Protein AF-A0A3E0K5N0-F1 (afdb_monomer_lite)

Organism: NCBI:txid301148

Foldseek 3Di:
DLLQVLLLVLQVVLLVVCVCCLVVVVVVVQCVVVVDQFSPVNVVVSCVSLVVSLVVQLVVLLVVCVVVPSPDPVSNCSSNLSSLSNLQLNLQLLLQCQVVSHSVRSNVVSVVVSVCLVVVVCVVPVLQRSHPDDPDNPPPPPPVSSVNSSVVSNVNSVVSNCNSGRDDD

Radius of gyration: 16.96 Å; chains: 1; bounding box: 45×31×48 Å

Secondary structure (DSSP, 8-state):
-HHHHHHHHHHHHHHHHHHHHHHTTHHHHHHHHS-SSB-HHHHHHHHHHHHHHHHHHHHHHHHHTHHHHTTSHHHHHHHHTTHHHHHHHHHHHHHHHHHHT-HHHHHHHHHHHHHHHHHTTT-TTTTT-----SS-TTTSS-HHHHHHHHHHHHHHHHHHHHHHHB---

pLDDT: mean 82.88, std 14.41, range [34.16, 97.12]

Structure (mmCIF, N/CA/C/O backbone):
data_AF-A0A3E0K5N0-F1
#
_entry.id   AF-A0A3E0K5N0-F1
#
loop_
_atom_site.group_PDB
_atom_site.id
_atom_site.type_symbol
_atom_site.label_atom_id
_atom_site.label_alt_id
_atom_site.label_comp_id
_atom_site.label_asym_id
_atom_site.label_entity_id
_atom_site.label_seq_id
_atom_site.pdbx_PDB_ins_code
_atom_site.Cartn_x
_atom_site.Cartn_y
_atom_site.Cartn_z
_atom_site.occupancy
_atom_site.B_iso_or_equiv
_atom_site.auth_seq_id
_atom_site.auth_comp_id
_atom_site.auth_asym_id
_atom_site.auth_atom_id
_atom_site.pdbx_PDB_model_num
ATOM 1 N N . MET A 1 1 ? 13.757 -7.726 -7.819 1.00 61.62 1 MET A N 1
ATOM 2 C CA . MET A 1 1 ? 13.758 -7.878 -6.342 1.00 61.62 1 MET A CA 1
ATOM 3 C C . MET A 1 1 ? 13.419 -6.573 -5.632 1.00 61.62 1 MET A C 1
ATOM 5 O O . MET A 1 1 ? 12.538 -6.598 -4.786 1.00 61.62 1 MET A O 1
ATOM 9 N N . TYR A 1 2 ? 14.040 -5.446 -5.999 1.00 72.88 2 TYR A N 1
ATOM 10 C CA . TYR A 1 2 ? 13.751 -4.138 -5.393 1.00 72.88 2 TYR A CA 1
ATOM 11 C C . TYR A 1 2 ? 12.263 -3.719 -5.471 1.00 72.88 2 TYR A C 1
ATOM 13 O O . TYR A 1 2 ? 11.713 -3.240 -4.484 1.00 72.88 2 TYR A O 1
ATOM 21 N N . ASP A 1 3 ? 11.581 -4.011 -6.591 1.00 71.75 3 ASP A N 1
ATOM 22 C CA . ASP A 1 3 ? 10.135 -3.764 -6.790 1.00 71.75 3 ASP A CA 1
ATOM 23 C C . ASP A 1 3 ? 9.211 -4.445 -5.768 1.00 71.75 3 ASP A C 1
ATOM 25 O O . ASP A 1 3 ? 8.040 -4.088 -5.667 1.00 71.75 3 ASP A O 1
ATOM 29 N N . TYR A 1 4 ? 9.731 -5.433 -5.040 1.00 82.19 4 TYR A N 1
ATOM 30 C CA . TYR A 1 4 ? 8.998 -6.273 -4.102 1.00 82.19 4 TYR A CA 1
ATOM 31 C C . TYR A 1 4 ? 9.434 -6.029 -2.653 1.00 82.19 4 TYR A C 1
ATOM 33 O O . TYR A 1 4 ? 8.601 -6.012 -1.750 1.00 82.19 4 TYR A O 1
ATOM 41 N N . THR A 1 5 ? 10.728 -5.812 -2.408 1.00 87.75 5 THR A N 1
ATOM 42 C CA . THR A 1 5 ? 11.264 -5.653 -1.048 1.00 87.75 5 THR A CA 1
ATOM 43 C C . THR A 1 5 ? 10.812 -4.356 -0.386 1.00 87.75 5 THR A C 1
ATOM 45 O O . THR A 1 5 ? 10.388 -4.383 0.767 1.00 87.75 5 THR A O 1
ATOM 48 N N . VAL A 1 6 ? 10.861 -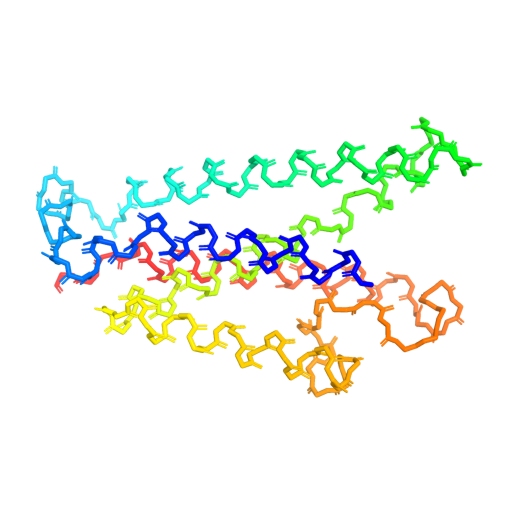3.225 -1.095 1.00 90.38 6 VAL A N 1
ATOM 49 C CA . VAL A 1 6 ? 10.493 -1.922 -0.516 1.00 90.38 6 VAL A CA 1
ATOM 50 C C . VAL A 1 6 ? 8.999 -1.841 -0.173 1.00 90.38 6 VAL A C 1
ATOM 52 O O . VAL A 1 6 ? 8.686 -1.454 0.955 1.00 90.38 6 VAL A O 1
ATOM 55 N N . PRO A 1 7 ? 8.065 -2.264 -1.053 1.00 92.12 7 PRO A N 1
ATOM 56 C CA . PRO A 1 7 ? 6.650 -2.338 -0.693 1.00 92.12 7 PRO A CA 1
ATOM 57 C C . PRO A 1 7 ? 6.377 -3.249 0.503 1.00 92.12 7 PRO A C 1
ATOM 59 O O . PRO A 1 7 ? 5.589 -2.882 1.375 1.00 92.12 7 PRO A O 1
ATOM 62 N N . LEU A 1 8 ? 7.044 -4.408 0.579 1.00 94.38 8 LEU A N 1
ATOM 63 C CA . LEU A 1 8 ? 6.892 -5.326 1.707 1.00 94.38 8 LEU A CA 1
ATOM 64 C C . LEU A 1 8 ? 7.340 -4.673 3.019 1.00 94.38 8 LEU A C 1
ATOM 66 O O . LEU A 1 8 ? 6.605 -4.720 4.002 1.00 94.38 8 LEU A O 1
ATOM 70 N N . LEU A 1 9 ? 8.507 -4.024 3.039 1.00 94.81 9 LEU A N 1
ATOM 71 C CA . LEU A 1 9 ? 8.998 -3.319 4.226 1.00 94.81 9 LEU A CA 1
ATOM 72 C C . LEU A 1 9 ? 8.043 -2.203 4.662 1.00 94.81 9 LEU A C 1
ATOM 74 O O . LEU A 1 9 ? 7.746 -2.087 5.850 1.00 94.81 9 LEU A O 1
ATOM 78 N N . ALA A 1 10 ? 7.506 -1.428 3.719 1.00 95.50 10 ALA A N 1
ATOM 79 C CA . ALA A 1 10 ? 6.516 -0.399 4.024 1.00 95.50 10 ALA A CA 1
ATOM 80 C C . ALA A 1 10 ? 5.232 -0.992 4.629 1.00 95.50 10 ALA A C 1
ATOM 82 O O . ALA A 1 10 ? 4.691 -0.459 5.603 1.00 95.50 10 ALA A O 1
ATOM 83 N N . ALA A 1 11 ? 4.758 -2.122 4.097 1.00 96.19 11 ALA A N 1
ATOM 84 C CA . ALA A 1 11 ? 3.598 -2.826 4.632 1.00 96.19 11 ALA A CA 1
ATOM 85 C C . ALA A 1 11 ? 3.858 -3.401 6.036 1.00 96.19 11 ALA A C 1
ATOM 87 O O . ALA A 1 11 ? 3.004 -3.266 6.911 1.00 96.19 11 ALA A O 1
ATOM 88 N N . LEU A 1 12 ? 5.045 -3.958 6.297 1.00 96.75 12 LEU A N 1
ATOM 89 C CA . LEU A 1 12 ? 5.440 -4.446 7.624 1.00 96.75 12 LEU A CA 1
ATOM 90 C C . LEU A 1 12 ? 5.573 -3.308 8.643 1.00 96.75 12 LEU A C 1
ATOM 92 O O . LEU A 1 12 ? 5.113 -3.442 9.775 1.00 96.75 12 LEU A O 1
ATOM 96 N N . MET A 1 13 ? 6.130 -2.161 8.248 1.00 96.81 13 MET A N 1
ATOM 97 C CA . MET A 1 13 ? 6.183 -0.976 9.112 1.00 96.81 13 MET A CA 1
ATOM 98 C C . MET A 1 13 ? 4.790 -0.420 9.408 1.00 96.81 13 MET A C 1
ATOM 100 O O . MET A 1 13 ? 4.510 -0.024 10.538 1.00 96.81 13 MET A O 1
ATOM 104 N N . THR A 1 14 ? 3.890 -0.450 8.422 1.00 95.38 14 THR A N 1
ATOM 105 C CA . THR A 1 14 ? 2.474 -0.119 8.625 1.00 95.38 14 THR A CA 1
ATOM 106 C C . THR A 1 14 ? 1.842 -1.088 9.624 1.00 95.38 14 THR A C 1
ATOM 108 O O . THR A 1 14 ? 1.224 -0.661 10.595 1.00 95.38 14 THR A O 1
ATOM 111 N N . ALA A 1 15 ? 2.051 -2.394 9.450 1.00 95.62 15 ALA A N 1
ATOM 112 C CA . ALA A 1 15 ? 1.556 -3.409 10.371 1.00 95.62 15 ALA A CA 1
ATOM 113 C C . ALA A 1 15 ? 2.046 -3.180 11.804 1.00 95.62 15 ALA A C 1
ATOM 115 O O . ALA A 1 15 ? 1.244 -3.196 12.733 1.00 95.62 15 ALA A O 1
ATOM 116 N N . PHE A 1 16 ? 3.342 -2.916 11.975 1.00 95.19 16 PHE A N 1
ATOM 117 C CA . PHE A 1 16 ? 3.946 -2.626 13.270 1.00 95.19 16 PHE A CA 1
ATOM 118 C C . PHE A 1 16 ? 3.328 -1.385 13.924 1.00 95.19 16 PHE A C 1
ATOM 120 O O . PHE A 1 16 ? 2.927 -1.434 15.086 1.00 95.19 16 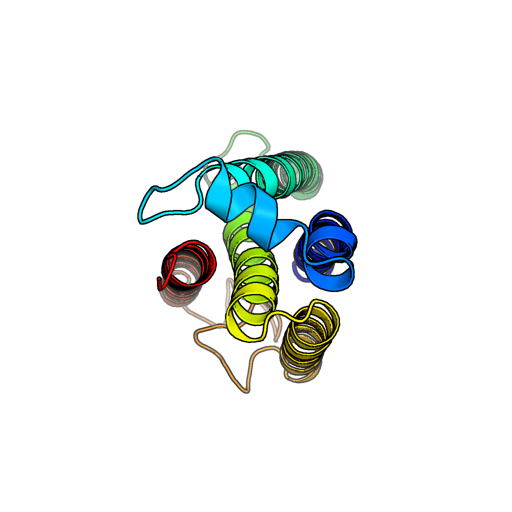PHE A O 1
ATOM 127 N N . ALA A 1 17 ? 3.174 -0.296 13.166 1.00 93.50 17 ALA A N 1
ATOM 128 C CA . ALA A 1 17 ? 2.620 0.955 13.674 1.00 93.50 17 ALA A CA 1
ATOM 129 C C . ALA A 1 17 ? 1.177 0.816 14.179 1.00 93.50 17 ALA A C 1
ATOM 131 O O . ALA A 1 17 ? 0.811 1.472 15.152 1.00 93.50 17 ALA A O 1
ATOM 132 N N . PHE A 1 18 ? 0.367 -0.034 13.543 1.00 93.44 18 PHE A N 1
ATOM 133 C CA . PHE A 1 18 ? -1.027 -0.273 13.927 1.00 93.44 18 PHE A CA 1
ATOM 134 C C . PHE A 1 18 ? -1.214 -1.520 14.804 1.00 93.44 18 PHE A C 1
ATOM 136 O O . PHE A 1 18 ? -2.315 -1.771 15.291 1.00 93.44 18 PHE A O 1
ATOM 143 N N . PHE A 1 19 ? -0.164 -2.300 15.067 1.00 93.62 19 PHE A N 1
ATOM 144 C CA . PHE A 1 19 ? -0.275 -3.569 15.786 1.00 93.62 19 PHE A CA 1
ATOM 145 C C . PHE A 1 19 ? -0.903 -3.399 17.173 1.00 93.62 19 PHE A C 1
ATOM 147 O O . PHE A 1 19 ? -1.897 -4.055 17.492 1.00 93.62 19 PHE A O 1
ATOM 154 N N . ASN A 1 20 ? -0.354 -2.481 17.973 1.00 90.81 20 ASN A N 1
ATOM 155 C CA . ASN A 1 20 ? -0.847 -2.212 19.322 1.00 90.81 20 ASN A CA 1
ATOM 156 C C . ASN A 1 20 ? -2.253 -1.605 19.311 1.00 90.81 20 ASN A C 1
ATOM 158 O O . ASN A 1 20 ? -3.038 -1.897 20.211 1.00 90.81 20 ASN A O 1
ATOM 162 N N . ASP A 1 21 ? -2.597 -0.824 18.283 1.00 90.25 21 ASP A N 1
ATOM 163 C CA . ASP A 1 21 ? -3.915 -0.195 18.193 1.00 90.25 21 ASP A CA 1
ATOM 164 C C . ASP A 1 21 ? -5.026 -1.230 18.075 1.00 90.25 21 ASP A C 1
ATOM 166 O O . ASP A 1 21 ? -6.066 -1.093 18.716 1.00 90.25 21 ASP A O 1
ATOM 170 N N . TYR A 1 22 ? -4.801 -2.276 17.281 1.00 91.00 22 TYR A N 1
ATOM 171 C CA . TYR A 1 22 ? -5.779 -3.340 17.075 1.00 91.00 22 TYR A CA 1
ATOM 172 C C . TYR A 1 22 ? -5.681 -4.441 18.131 1.00 91.00 22 TYR A C 1
ATOM 174 O O . TYR A 1 22 ? -6.718 -4.957 18.542 1.00 91.00 22 TYR A O 1
ATOM 182 N N . LYS A 1 23 ? -4.482 -4.737 18.652 1.00 91.25 23 LYS A N 1
ATOM 183 C CA . LYS A 1 23 ? -4.298 -5.681 19.765 1.00 91.25 23 LYS A CA 1
ATOM 184 C C . LYS A 1 23 ? -4.968 -5.192 21.053 1.00 91.25 23 LYS A C 1
ATOM 186 O O . LYS A 1 23 ? -5.701 -5.950 21.678 1.00 91.25 23 LYS A O 1
ATOM 191 N N . ASN A 1 24 ? -4.751 -3.930 21.425 1.00 91.31 24 ASN A N 1
ATOM 192 C CA . ASN A 1 24 ? -5.269 -3.348 22.670 1.00 91.31 24 ASN A CA 1
ATOM 193 C C . ASN A 1 24 ? -6.601 -2.608 22.475 1.00 91.31 24 ASN A C 1
ATOM 195 O O . ASN A 1 24 ? -7.106 -1.985 23.403 1.00 91.31 24 ASN A O 1
ATOM 199 N N . GLN A 1 25 ? -7.167 -2.648 21.264 1.00 87.50 25 GLN A N 1
ATOM 200 C CA . GLN A 1 25 ? -8.390 -1.933 20.888 1.00 87.50 25 GLN A CA 1
ATOM 201 C C . GLN A 1 25 ? -8.321 -0.403 21.057 1.00 87.50 25 GLN A C 1
ATOM 203 O O . GLN A 1 25 ? -9.359 0.262 21.112 1.00 87.50 25 GLN A O 1
ATOM 208 N N . THR A 1 26 ? -7.119 0.183 21.058 1.00 86.94 26 THR A N 1
ATOM 209 C CA . THR A 1 26 ? -6.894 1.636 21.117 1.00 86.94 26 THR A CA 1
ATOM 210 C C . THR A 1 26 ? -7.620 2.390 20.001 1.00 86.94 26 THR A C 1
ATOM 212 O O . THR A 1 26 ? -8.041 3.532 20.192 1.00 86.94 26 THR A O 1
ATOM 215 N N . TYR A 1 27 ? -7.853 1.738 18.854 1.00 83.25 27 TYR A N 1
ATOM 216 C CA . TYR A 1 27 ? -8.637 2.307 17.752 1.00 83.25 27 TYR A CA 1
ATOM 217 C C . TYR A 1 27 ? -10.046 2.757 18.179 1.00 83.25 27 TYR A C 1
ATOM 219 O O . TYR A 1 27 ? -10.585 3.689 17.585 1.00 83.25 27 TYR A O 1
ATOM 227 N N . ARG A 1 28 ? -10.641 2.139 19.213 1.00 83.69 28 ARG A N 1
ATOM 228 C CA . ARG A 1 28 ? -11.957 2.530 19.748 1.00 83.69 28 ARG A CA 1
ATOM 229 C C . ARG A 1 28 ? -11.896 3.883 20.446 1.00 83.69 28 ARG A C 1
ATOM 231 O O . ARG A 1 28 ? -12.755 4.724 20.204 1.00 83.69 28 ARG A O 1
ATOM 238 N N . PHE A 1 29 ? -10.861 4.111 21.255 1.00 83.50 29 PHE A N 1
ATOM 239 C CA . PHE A 1 29 ? -10.642 5.402 21.908 1.00 83.50 29 PHE A CA 1
ATOM 240 C C . PHE A 1 29 ? -10.353 6.492 20.873 1.00 83.50 29 PHE A C 1
ATOM 242 O O . PHE A 1 29 ? -10.967 7.553 20.915 1.00 83.50 29 PHE A O 1
ATOM 249 N N . LEU A 1 30 ? -9.500 6.207 19.882 1.00 78.94 30 LEU A N 1
ATOM 250 C CA . LEU A 1 30 ? -9.231 7.135 18.776 1.00 78.94 30 LEU A CA 1
ATOM 251 C C . LEU A 1 30 ? -10.505 7.492 17.992 1.00 78.94 30 LEU A C 1
ATOM 253 O O . LEU A 1 30 ? -10.686 8.650 17.622 1.00 78.94 30 LEU A O 1
ATOM 257 N N . GLY A 1 31 ? -11.399 6.523 17.770 1.00 76.81 31 GLY A N 1
ATOM 258 C CA . GLY A 1 31 ? -12.702 6.759 17.145 1.00 76.81 31 GLY A CA 1
ATOM 259 C C . GLY A 1 31 ? -13.648 7.597 18.010 1.00 76.81 31 GLY A C 1
ATOM 260 O O . GLY A 1 31 ? -14.345 8.461 17.488 1.00 76.81 31 GLY A O 1
ATOM 261 N N . TYR A 1 32 ? -13.629 7.399 19.330 1.00 81.00 32 TYR A N 1
ATOM 262 C CA . TYR A 1 32 ? -14.443 8.171 20.271 1.00 81.00 32 TYR A CA 1
ATOM 263 C C . TYR A 1 32 ? -14.035 9.652 20.326 1.00 81.00 32 TYR A C 1
ATOM 265 O O . TYR A 1 32 ? -14.890 10.530 20.243 1.00 81.00 32 TYR A O 1
ATOM 273 N N . TYR A 1 33 ? -12.732 9.943 20.411 1.00 80.81 33 TYR A N 1
ATOM 274 C CA . TYR A 1 33 ? -12.227 11.322 20.486 1.00 80.81 33 TYR A CA 1
ATOM 275 C C . TYR A 1 33 ? -12.309 12.089 19.158 1.00 80.81 33 TYR A C 1
ATOM 277 O O . TYR A 1 33 ? -12.243 13.318 19.148 1.00 80.81 33 TYR A O 1
ATOM 285 N N . HIS A 1 34 ? -12.487 11.389 18.036 1.00 78.88 34 HIS A N 1
ATOM 286 C CA . HIS A 1 34 ? -12.639 11.992 16.714 1.00 78.88 34 HIS A CA 1
ATOM 287 C C . HIS A 1 34 ? -13.921 11.494 16.034 1.00 78.88 34 HIS A C 1
ATOM 289 O O . HIS A 1 34 ? -13.839 10.683 15.109 1.00 78.88 34 HIS A O 1
ATOM 295 N N . PRO A 1 35 ? -15.103 12.004 16.437 1.00 74.25 35 PRO A N 1
ATOM 296 C CA . PRO A 1 35 ? -16.410 11.456 16.057 1.00 74.25 35 PRO A CA 1
ATOM 297 C C . PRO A 1 35 ? -16.838 11.718 14.595 1.00 74.25 35 PRO A C 1
ATOM 299 O O . PRO A 1 35 ? -18.030 11.736 14.287 1.00 74.25 35 PRO A O 1
ATOM 302 N N . GLY A 1 36 ? -15.901 11.921 13.671 1.00 79.94 36 GLY A N 1
ATOM 303 C CA . GLY A 1 36 ? -16.194 12.111 12.251 1.00 79.94 36 GLY A CA 1
ATOM 304 C C . GLY A 1 36 ? -16.465 10.791 11.515 1.00 79.94 36 GLY A C 1
ATOM 305 O O . GLY A 1 36 ? -16.005 9.742 11.946 1.00 79.94 36 GLY A O 1
ATOM 306 N N . PRO A 1 37 ? -17.128 10.822 10.346 1.00 81.62 37 PRO A N 1
ATOM 307 C CA . PRO A 1 37 ? -17.349 9.621 9.526 1.00 81.62 37 PRO A CA 1
ATOM 308 C C . PRO A 1 37 ? -16.047 9.005 8.978 1.00 81.62 37 PRO A C 1
ATOM 310 O O . PRO A 1 37 ? -16.055 7.904 8.431 1.00 81.62 37 PRO A O 1
ATOM 313 N N . PHE A 1 38 ? -14.924 9.717 9.102 1.00 85.12 38 PHE A N 1
ATOM 314 C CA . PHE A 1 38 ? -13.636 9.345 8.539 1.00 85.12 38 PHE A CA 1
ATOM 315 C C . PHE A 1 38 ? -12.517 9.484 9.575 1.00 85.12 38 PHE A C 1
ATOM 317 O O . PHE A 1 38 ? -12.316 10.556 10.155 1.00 85.12 38 PHE A O 1
ATOM 324 N N . ASN A 1 39 ? -11.758 8.408 9.779 1.00 87.38 39 ASN A N 1
ATOM 325 C CA . ASN A 1 39 ? -10.667 8.319 10.742 1.00 87.38 39 ASN A CA 1
ATOM 326 C C . ASN A 1 39 ? -9.400 9.025 10.228 1.00 87.38 39 ASN A C 1
ATOM 328 O O . ASN A 1 39 ? -8.454 8.396 9.755 1.00 87.38 39 ASN A O 1
ATOM 332 N N . ARG A 1 40 ? -9.375 10.358 10.327 1.00 87.94 40 ARG A N 1
ATOM 333 C CA . ARG A 1 40 ? -8.231 11.182 9.896 1.00 87.94 40 ARG A CA 1
ATOM 334 C C . ARG A 1 40 ? -6.905 10.808 10.585 1.00 87.94 40 ARG A C 1
ATOM 336 O O . ARG A 1 40 ? -5.909 10.705 9.870 1.00 87.94 40 ARG A O 1
ATOM 343 N N . PRO A 1 41 ? -6.845 10.562 11.914 1.00 88.94 41 PRO A N 1
ATOM 344 C CA . PRO A 1 41 ? -5.594 10.178 12.578 1.00 88.94 41 PRO A CA 1
ATOM 345 C C . PRO A 1 41 ? -4.928 8.939 11.972 1.00 88.94 41 PRO A C 1
ATOM 347 O O . PRO A 1 41 ? -3.708 8.894 11.818 1.00 88.94 41 PRO A O 1
ATOM 350 N N . MET A 1 42 ? -5.730 7.943 11.596 1.00 90.94 42 MET A N 1
ATOM 351 C CA . MET A 1 42 ? -5.250 6.722 10.954 1.00 90.94 42 MET A CA 1
ATOM 352 C C . MET A 1 42 ? -4.617 7.009 9.588 1.00 90.94 42 MET A C 1
ATOM 354 O O . MET A 1 42 ? -3.521 6.528 9.308 1.00 90.94 42 MET A O 1
ATOM 358 N N . VAL A 1 43 ? -5.253 7.861 8.782 1.00 91.81 43 VAL A N 1
ATOM 359 C CA . VAL A 1 43 ? -4.742 8.271 7.465 1.00 91.81 43 VAL A CA 1
ATOM 360 C C . VAL A 1 43 ? -3.423 9.012 7.600 1.00 91.81 43 VAL A C 1
ATOM 362 O O . VAL A 1 43 ? -2.481 8.691 6.886 1.00 91.81 43 VAL A O 1
ATOM 365 N N . TYR A 1 44 ? -3.322 9.972 8.524 1.00 92.00 44 TYR A N 1
ATOM 366 C CA . TYR A 1 44 ? -2.090 10.739 8.710 1.00 92.00 44 TYR A CA 1
ATOM 367 C C . TYR A 1 44 ? -0.923 9.850 9.141 1.00 92.00 44 TYR A C 1
ATOM 369 O O . TYR A 1 44 ? 0.169 9.963 8.590 1.00 92.00 44 TYR A O 1
ATOM 377 N N . ARG A 1 45 ? -1.152 8.922 10.077 1.00 93.12 45 ARG A N 1
ATOM 378 C CA . ARG A 1 45 ? -0.116 7.983 10.532 1.00 93.12 45 ARG A CA 1
ATOM 379 C C . ARG A 1 45 ? 0.347 7.054 9.415 1.00 93.12 45 ARG A C 1
ATOM 381 O O . ARG A 1 45 ? 1.548 6.866 9.248 1.00 93.12 45 ARG A O 1
ATOM 388 N N . TRP A 1 46 ? -0.585 6.518 8.630 1.00 95.31 46 TRP A N 1
ATOM 389 C CA . TRP A 1 46 ? -0.252 5.722 7.450 1.00 95.31 46 TRP A CA 1
ATOM 390 C C . TRP A 1 46 ? 0.515 6.550 6.407 1.00 95.31 46 TRP A C 1
ATOM 392 O O . TRP A 1 46 ? 1.562 6.117 5.930 1.00 95.31 46 TRP A O 1
ATOM 402 N N . ALA A 1 47 ? 0.051 7.767 6.112 1.00 95.12 47 ALA A N 1
ATOM 403 C CA . ALA A 1 47 ? 0.650 8.639 5.108 1.00 95.12 47 ALA A CA 1
ATOM 404 C C . ALA A 1 47 ? 2.092 9.019 5.459 1.00 95.12 47 ALA A C 1
ATOM 406 O O . ALA A 1 47 ? 2.938 9.005 4.573 1.00 95.12 47 ALA A O 1
ATOM 407 N N . ILE A 1 48 ? 2.402 9.291 6.733 1.00 95.44 48 ILE A N 1
ATOM 408 C CA . ILE A 1 48 ? 3.776 9.581 7.180 1.00 95.44 48 ILE A CA 1
ATOM 409 C C . ILE A 1 48 ? 4.709 8.403 6.873 1.00 95.44 48 ILE A C 1
ATOM 411 O O . ILE A 1 48 ? 5.781 8.601 6.303 1.00 95.44 48 ILE A O 1
ATOM 415 N N . ILE A 1 49 ? 4.293 7.177 7.209 1.00 94.81 49 ILE A N 1
ATOM 416 C CA . ILE A 1 49 ? 5.092 5.966 6.967 1.00 94.81 49 ILE A CA 1
ATOM 417 C C . ILE A 1 49 ? 5.309 5.784 5.465 1.00 94.81 49 ILE A C 1
ATOM 419 O O . ILE A 1 49 ? 6.444 5.666 5.007 1.00 94.81 49 ILE A O 1
ATOM 423 N N . VAL A 1 50 ? 4.230 5.804 4.683 1.00 95.50 50 VAL A N 1
ATOM 424 C CA . VAL A 1 50 ? 4.293 5.575 3.236 1.00 95.50 50 VAL A CA 1
ATOM 425 C C . VAL A 1 50 ? 5.095 6.657 2.526 1.00 95.50 50 VAL A C 1
ATOM 427 O O . VAL A 1 50 ? 5.902 6.336 1.660 1.00 95.50 50 VAL A O 1
ATOM 430 N N . PHE A 1 51 ? 4.945 7.921 2.916 1.00 95.06 51 PHE A N 1
ATOM 431 C CA . PHE A 1 51 ? 5.684 9.034 2.327 1.00 95.06 51 PHE A CA 1
ATOM 432 C C . PHE A 1 51 ? 7.198 8.889 2.519 1.00 95.06 51 PHE A C 1
ATOM 434 O O . PHE A 1 51 ? 7.952 9.085 1.565 1.00 95.06 51 PHE A O 1
ATOM 441 N N . LEU A 1 52 ? 7.647 8.464 3.706 1.00 95.19 52 LEU A N 1
ATOM 442 C CA . LEU A 1 52 ? 9.064 8.187 3.969 1.00 95.19 52 LEU A CA 1
ATOM 443 C C . LEU A 1 52 ? 9.607 7.078 3.059 1.00 95.19 52 LEU A C 1
ATOM 445 O O . LEU A 1 52 ? 10.674 7.238 2.463 1.00 95.19 52 LEU A O 1
ATOM 449 N N . PHE A 1 53 ? 8.860 5.982 2.896 1.00 94.12 53 PHE A N 1
ATOM 450 C CA . PHE A 1 53 ? 9.249 4.900 1.988 1.00 94.12 53 PHE A CA 1
ATOM 451 C C . PHE A 1 53 ? 9.226 5.332 0.517 1.00 94.12 53 PHE A C 1
ATOM 453 O O . PHE A 1 53 ? 10.127 4.960 -0.231 1.00 94.12 53 PHE A O 1
ATOM 460 N N . CYS A 1 54 ? 8.259 6.150 0.100 1.00 93.25 54 CYS A N 1
ATOM 461 C CA . CYS A 1 54 ? 8.195 6.698 -1.254 1.00 93.25 54 CYS A CA 1
ATOM 462 C C . CYS A 1 54 ? 9.396 7.602 -1.561 1.00 93.25 54 CYS A C 1
ATOM 464 O O . CYS A 1 54 ? 10.019 7.427 -2.606 1.00 93.25 54 CYS A O 1
ATOM 466 N N . ILE A 1 55 ? 9.769 8.517 -0.656 1.00 92.25 55 ILE A N 1
ATOM 467 C CA . ILE A 1 55 ? 10.962 9.365 -0.824 1.00 92.25 55 ILE A CA 1
ATOM 468 C C . ILE A 1 55 ? 12.223 8.507 -0.858 1.00 92.25 55 ILE A C 1
ATOM 470 O O . ILE A 1 55 ? 13.024 8.635 -1.782 1.00 92.25 55 ILE A O 1
ATOM 474 N N . GLY A 1 56 ? 12.401 7.617 0.123 1.00 89.75 56 GLY A N 1
ATOM 475 C CA . GLY A 1 56 ? 13.575 6.749 0.184 1.00 89.75 56 GLY A CA 1
ATOM 476 C C . GLY A 1 56 ? 13.706 5.888 -1.072 1.00 89.75 56 GLY A C 1
ATOM 477 O O . GLY A 1 56 ? 14.803 5.737 -1.617 1.00 89.75 56 GLY A O 1
ATOM 478 N N . SER A 1 57 ? 12.580 5.386 -1.585 1.00 89.25 57 SER A N 1
ATOM 479 C CA . SER A 1 57 ? 12.560 4.604 -2.815 1.00 89.25 57 SER A CA 1
ATOM 480 C C . SER A 1 57 ? 12.894 5.439 -4.044 1.00 89.25 57 SER A C 1
ATOM 482 O O . SER A 1 57 ? 13.739 5.042 -4.839 1.00 89.25 57 SER A O 1
ATOM 484 N N . PHE A 1 58 ? 12.308 6.628 -4.162 1.00 87.31 58 PHE A N 1
ATOM 485 C CA . PHE A 1 58 ? 12.579 7.553 -5.257 1.00 87.31 58 PHE A CA 1
ATOM 486 C C . PHE A 1 58 ? 14.056 7.968 -5.307 1.00 87.31 58 PHE A C 1
ATOM 488 O O . PHE A 1 58 ? 14.685 7.896 -6.360 1.00 87.31 58 PHE A O 1
ATOM 495 N N . VAL A 1 59 ? 14.636 8.340 -4.161 1.00 87.12 59 VAL A N 1
ATOM 496 C CA . VAL A 1 59 ? 16.043 8.752 -4.061 1.00 87.12 59 VAL A CA 1
ATOM 497 C C . VAL A 1 59 ? 16.977 7.591 -4.403 1.00 87.12 59 VAL A C 1
ATOM 499 O O . VAL A 1 59 ? 17.881 7.747 -5.222 1.00 87.12 59 VAL A O 1
ATOM 502 N N . SER A 1 60 ? 16.751 6.407 -3.824 1.00 85.62 60 SER A N 1
ATOM 503 C CA . SER A 1 60 ? 17.595 5.236 -4.108 1.00 85.62 60 SER A CA 1
ATOM 504 C C . SER A 1 60 ? 17.468 4.749 -5.554 1.00 85.62 60 SER A C 1
ATOM 506 O O . SER A 1 60 ? 18.481 4.392 -6.157 1.00 85.62 60 SER A O 1
ATOM 508 N N . ALA A 1 61 ? 16.276 4.814 -6.153 1.00 77.88 61 ALA A N 1
ATOM 509 C CA . ALA A 1 61 ? 16.082 4.559 -7.577 1.00 77.88 61 ALA A CA 1
ATOM 510 C C . ALA A 1 61 ? 16.825 5.579 -8.455 1.00 77.88 61 ALA A C 1
ATOM 512 O O . ALA A 1 61 ? 17.485 5.186 -9.417 1.00 77.88 61 ALA A O 1
ATOM 513 N N . GLY A 1 62 ? 16.799 6.865 -8.092 1.00 75.12 62 GLY A N 1
ATOM 514 C CA . GLY A 1 62 ? 17.552 7.911 -8.787 1.00 75.12 62 GLY A CA 1
ATOM 515 C C . GLY A 1 62 ? 19.061 7.646 -8.794 1.00 75.12 62 GLY A C 1
ATOM 516 O O . GLY A 1 62 ? 19.713 7.776 -9.830 1.00 75.12 62 GLY A O 1
ATOM 517 N N . PHE A 1 63 ? 19.621 7.185 -7.671 1.00 78.62 63 PHE A N 1
ATOM 518 C CA . PHE A 1 63 ? 21.022 6.757 -7.610 1.00 78.62 63 PHE A CA 1
ATOM 519 C C . PHE A 1 63 ? 21.297 5.487 -8.422 1.00 78.62 63 PHE A C 1
ATOM 521 O O . PHE A 1 63 ? 22.334 5.405 -9.079 1.00 78.62 63 PHE A O 1
ATOM 528 N N . TYR A 1 64 ? 20.378 4.519 -8.419 1.00 75.50 64 TYR A N 1
ATOM 529 C CA . TYR A 1 64 ? 20.522 3.272 -9.173 1.00 75.50 64 TYR A CA 1
ATOM 530 C C . TYR A 1 64 ? 20.527 3.503 -10.694 1.00 75.50 64 TYR A C 1
ATOM 532 O O . TYR A 1 64 ? 21.366 2.953 -11.405 1.00 75.50 64 TYR A O 1
ATOM 540 N N . TYR A 1 65 ? 19.646 4.370 -11.203 1.00 68.31 65 TYR A N 1
ATOM 541 C CA . TYR A 1 65 ? 19.552 4.699 -12.632 1.00 68.31 65 TYR A CA 1
ATOM 542 C C . TYR A 1 65 ? 20.474 5.841 -13.076 1.00 68.31 65 TYR A C 1
ATOM 544 O O . TYR A 1 65 ? 20.375 6.313 -14.212 1.00 68.31 65 TYR A O 1
ATOM 552 N N . ARG A 1 66 ? 21.419 6.259 -12.224 1.00 61.78 66 ARG A N 1
ATOM 553 C CA . ARG A 1 66 ? 22.350 7.366 -12.490 1.00 61.78 66 ARG A CA 1
ATOM 554 C C . ARG A 1 66 ? 23.127 7.226 -13.800 1.00 61.78 66 ARG A C 1
ATOM 556 O O . ARG A 1 66 ? 23.410 8.242 -14.428 1.00 61.78 66 ARG A O 1
ATOM 563 N N . ASN A 1 67 ? 23.394 5.999 -14.244 1.00 58.47 67 ASN A N 1
ATOM 564 C CA . ASN A 1 67 ? 24.090 5.724 -15.505 1.00 58.47 67 ASN A CA 1
ATOM 565 C C . ASN A 1 67 ? 23.241 5.954 -16.772 1.00 58.47 67 ASN A C 1
ATOM 567 O O . ASN A 1 67 ? 23.805 5.991 -17.859 1.00 58.47 67 ASN A O 1
ATOM 571 N N . VAL A 1 68 ? 21.913 6.097 -16.666 1.00 59.56 68 VAL A N 1
ATOM 572 C CA . VAL A 1 68 ? 21.000 6.129 -17.831 1.00 59.56 68 VAL A CA 1
ATOM 573 C C . VAL A 1 68 ? 20.532 7.550 -18.186 1.00 59.56 68 VAL A C 1
ATOM 575 O O . VAL A 1 68 ? 20.179 7.798 -19.334 1.00 59.56 68 VAL A O 1
ATOM 578 N N . SER A 1 69 ? 20.539 8.485 -17.226 1.00 55.31 69 SER A N 1
ATOM 579 C CA . SER A 1 69 ? 20.415 9.959 -17.354 1.00 55.31 69 SER A CA 1
ATOM 580 C C . SER A 1 69 ? 19.781 10.509 -16.070 1.00 55.31 69 SER A C 1
ATOM 582 O O . SER A 1 69 ? 18.572 10.440 -15.872 1.00 55.31 69 SER A O 1
ATOM 584 N N . PHE A 1 70 ? 20.599 11.057 -15.167 1.00 51.66 70 PHE A N 1
ATOM 585 C CA . PHE A 1 70 ? 20.173 11.430 -13.806 1.00 51.66 70 PHE A CA 1
ATOM 586 C C . PHE A 1 70 ? 19.075 12.517 -13.752 1.00 51.66 70 PHE A C 1
ATOM 588 O O . PHE A 1 70 ? 18.272 12.523 -12.827 1.00 51.66 70 PHE A O 1
ATOM 595 N N . PHE A 1 71 ? 19.000 13.397 -14.760 1.00 57.88 71 PHE A N 1
ATOM 596 C CA . PHE A 1 71 ? 17.995 14.472 -14.864 1.00 57.88 71 PHE A CA 1
ATOM 597 C C . PHE A 1 71 ? 17.074 14.347 -16.091 1.00 57.88 71 PHE A C 1
ATOM 599 O O . PHE A 1 71 ? 16.371 15.290 -16.446 1.00 57.88 71 PHE A O 1
ATOM 606 N N . GLY A 1 72 ? 17.070 13.191 -16.761 1.00 68.12 72 GLY A N 1
ATOM 607 C CA . GLY A 1 72 ? 16.170 12.942 -17.886 1.00 68.12 72 GLY A CA 1
ATOM 608 C C . GLY A 1 72 ? 14.761 12.564 -17.422 1.00 68.12 72 GLY A C 1
ATOM 609 O O . GLY A 1 72 ? 14.596 11.888 -16.40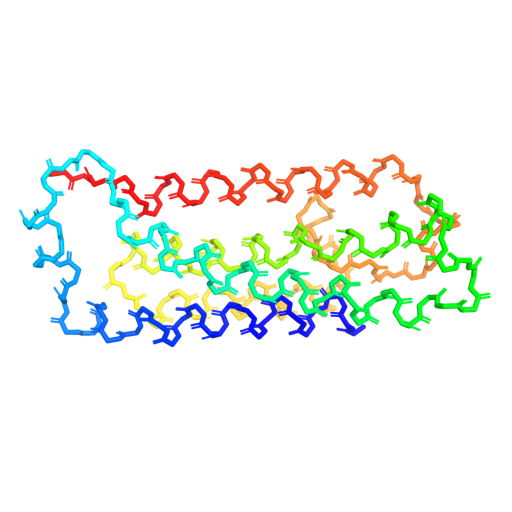4 1.00 68.12 72 GLY A O 1
ATOM 610 N N . LEU A 1 73 ? 13.741 12.916 -18.215 1.00 71.62 73 LEU A N 1
ATOM 611 C CA . LEU A 1 73 ? 12.353 12.469 -18.005 1.00 71.62 73 LEU A CA 1
ATOM 612 C C . LEU A 1 73 ? 12.266 10.944 -17.818 1.00 71.62 73 LEU A C 1
ATOM 614 O O . LEU A 1 73 ? 11.537 10.458 -16.958 1.00 71.62 73 LEU A O 1
ATOM 618 N N . THR A 1 74 ? 13.070 10.180 -18.559 1.00 70.62 74 THR A N 1
ATOM 619 C CA . THR A 1 74 ? 13.122 8.715 -18.476 1.00 70.62 74 THR A CA 1
ATOM 620 C C . THR A 1 74 ? 13.589 8.214 -17.107 1.00 70.62 74 THR A C 1
ATOM 622 O O . THR A 1 74 ? 12.975 7.307 -16.549 1.00 70.62 74 THR A O 1
ATOM 625 N N . GLY A 1 75 ? 14.635 8.816 -16.527 1.00 68.25 75 GLY A N 1
ATOM 626 C CA . GLY A 1 75 ? 15.126 8.468 -15.188 1.00 68.25 75 GLY A CA 1
ATOM 627 C C . GLY A 1 75 ? 14.109 8.797 -14.091 1.00 68.25 75 GLY A C 1
ATOM 628 O O . GLY A 1 75 ? 13.919 8.013 -13.155 1.00 68.25 75 GLY A O 1
ATOM 629 N N . PHE A 1 76 ? 13.380 9.905 -14.255 1.00 75.44 76 PHE A N 1
ATOM 630 C CA . PHE A 1 76 ? 12.272 10.271 -13.375 1.00 75.44 76 PHE A CA 1
ATOM 631 C C . PHE A 1 76 ? 11.148 9.227 -13.419 1.00 75.44 76 PHE A C 1
ATOM 633 O O . PHE A 1 76 ? 10.774 8.691 -12.376 1.00 75.44 76 PHE A O 1
ATOM 640 N N . PHE A 1 77 ? 10.663 8.854 -14.608 1.00 75.19 77 PHE A N 1
ATOM 641 C CA . PHE A 1 77 ? 9.623 7.825 -14.746 1.00 75.19 77 PHE A CA 1
ATOM 642 C C . PHE A 1 77 ? 10.068 6.461 -14.206 1.00 75.19 77 PHE A C 1
ATOM 644 O O . PHE A 1 77 ? 9.289 5.777 -13.539 1.00 75.19 77 PHE A O 1
ATOM 651 N N . LEU A 1 78 ? 11.330 6.081 -14.430 1.00 73.06 78 LEU A N 1
ATOM 652 C CA . LEU A 1 78 ? 11.902 4.850 -13.881 1.00 73.06 78 LEU A CA 1
ATOM 653 C C . LEU A 1 78 ? 11.962 4.856 -12.349 1.00 73.06 78 LEU A C 1
ATOM 655 O O . LEU A 1 78 ? 11.853 3.794 -11.745 1.00 73.06 78 LEU A O 1
ATOM 659 N N . SER A 1 79 ? 12.081 6.026 -11.723 1.00 76.19 79 SER A N 1
ATOM 660 C CA . SER A 1 79 ? 12.105 6.167 -10.263 1.00 76.19 79 SER A CA 1
ATOM 661 C C . SER A 1 79 ? 10.699 6.252 -9.660 1.00 76.19 79 SER A C 1
ATOM 663 O O . SER A 1 79 ? 10.434 5.670 -8.612 1.00 76.19 79 SER A O 1
ATOM 665 N N . VAL A 1 80 ? 9.753 6.912 -10.334 1.00 81.69 80 VAL A N 1
ATOM 666 C CA . VAL A 1 80 ? 8.357 7.026 -9.868 1.00 81.69 80 VAL A CA 1
ATOM 667 C C . VAL A 1 80 ? 7.621 5.683 -9.909 1.00 81.69 80 VAL A C 1
ATOM 669 O O . VAL A 1 80 ? 6.704 5.445 -9.124 1.00 81.69 80 VAL A O 1
ATOM 672 N N . ARG A 1 81 ? 8.040 4.760 -10.778 1.00 80.06 81 ARG A N 1
ATOM 673 C CA . ARG A 1 81 ? 7.351 3.483 -11.009 1.00 80.06 81 ARG A CA 1
ATOM 674 C C . ARG A 1 81 ? 7.202 2.581 -9.774 1.00 80.06 81 ARG A C 1
ATOM 676 O O . ARG A 1 81 ? 6.373 1.676 -9.811 1.00 80.06 81 ARG A O 1
ATOM 683 N N . PHE A 1 82 ? 8.012 2.788 -8.733 1.00 80.81 82 PHE A N 1
ATOM 684 C CA . PHE A 1 82 ? 7.994 1.987 -7.503 1.00 80.81 82 PHE A CA 1
ATOM 685 C C . PHE A 1 82 ? 6.941 2.467 -6.493 1.00 80.81 82 PHE A C 1
ATOM 687 O O . PHE A 1 82 ? 6.474 1.677 -5.674 1.00 80.81 82 PHE A O 1
ATOM 694 N N . LEU A 1 83 ? 6.538 3.741 -6.563 1.00 89.38 83 LEU A N 1
ATOM 695 C CA . LEU A 1 83 ? 5.606 4.358 -5.613 1.00 89.38 83 LEU A CA 1
ATOM 696 C C . LEU A 1 83 ? 4.244 3.639 -5.565 1.00 89.38 83 LEU A C 1
ATOM 698 O O . LEU A 1 83 ? 3.790 3.342 -4.458 1.00 89.38 83 LEU A O 1
ATOM 702 N N . PRO A 1 84 ? 3.602 3.288 -6.701 1.00 91.06 84 PRO A N 1
ATOM 703 C CA . PRO A 1 84 ? 2.300 2.621 -6.687 1.00 91.06 84 PRO A CA 1
ATOM 704 C C . PRO A 1 84 ? 2.286 1.319 -5.884 1.00 91.06 84 PRO A C 1
ATOM 706 O O . PRO A 1 84 ? 1.340 1.075 -5.142 1.00 91.06 84 PRO A O 1
ATOM 709 N N . ASN A 1 85 ? 3.352 0.515 -5.960 1.00 91.19 85 ASN A N 1
ATOM 710 C CA . ASN A 1 85 ? 3.439 -0.749 -5.225 1.00 91.19 85 ASN A CA 1
ATOM 711 C C . ASN A 1 85 ? 3.477 -0.523 -3.708 1.00 91.19 85 ASN A C 1
ATOM 713 O O . ASN A 1 85 ? 2.812 -1.235 -2.957 1.00 91.19 85 ASN A O 1
ATOM 717 N N . ILE A 1 86 ? 4.247 0.477 -3.259 1.00 94.25 86 ILE A N 1
ATOM 718 C CA . ILE A 1 86 ? 4.386 0.843 -1.841 1.00 94.25 86 ILE A CA 1
ATOM 719 C C . ILE A 1 86 ? 3.030 1.281 -1.286 1.00 94.25 86 ILE A C 1
ATOM 721 O O . ILE A 1 86 ? 2.585 0.792 -0.243 1.00 94.25 86 ILE A O 1
ATOM 725 N N . VAL A 1 87 ? 2.362 2.187 -2.002 1.00 95.50 87 VAL A N 1
ATOM 726 C CA . VAL A 1 87 ? 1.058 2.731 -1.609 1.00 95.50 87 VAL A CA 1
ATOM 727 C C . VAL A 1 87 ? 0.004 1.621 -1.593 1.00 95.50 87 VAL A C 1
ATOM 729 O O . VAL A 1 87 ? -0.746 1.506 -0.629 1.00 95.50 87 VAL A O 1
ATOM 732 N N . PHE A 1 88 ? -0.010 0.756 -2.607 1.00 95.56 88 PHE A N 1
ATOM 733 C CA . PHE A 1 88 ? -0.955 -0.352 -2.720 1.00 95.56 88 PHE A CA 1
ATOM 734 C C . PHE A 1 88 ? -0.822 -1.380 -1.595 1.00 95.56 88 PHE A C 1
ATOM 736 O O . PHE A 1 88 ? -1.801 -1.656 -0.901 1.00 95.56 88 PHE A O 1
ATOM 743 N N . LEU A 1 89 ? 0.374 -1.936 -1.382 1.00 95.38 89 LEU A N 1
ATOM 744 C CA . LEU A 1 89 ? 0.543 -3.049 -0.444 1.00 95.38 89 LEU A CA 1
ATOM 745 C C . LEU A 1 89 ? 0.333 -2.603 1.011 1.00 95.38 89 LEU A C 1
ATOM 747 O O . LEU A 1 89 ? -0.273 -3.320 1.808 1.00 95.38 89 LEU A O 1
ATOM 751 N N . SER A 1 90 ? 0.776 -1.390 1.354 1.00 96.69 90 SER A N 1
ATOM 752 C CA . SER A 1 90 ? 0.541 -0.807 2.680 1.00 96.69 90 SER A CA 1
ATOM 753 C C . SER A 1 90 ? -0.935 -0.458 2.920 1.00 96.69 90 SER A C 1
ATOM 755 O O . SER A 1 90 ? -1.440 -0.673 4.023 1.00 96.69 90 SER A O 1
ATOM 757 N N . ALA A 1 91 ? -1.650 0.033 1.901 1.00 97.00 91 ALA A N 1
ATOM 758 C CA . ALA A 1 91 ? -3.087 0.290 1.981 1.00 97.00 91 ALA A CA 1
ATOM 759 C C . ALA A 1 91 ? -3.900 -1.006 2.122 1.00 97.00 91 ALA A C 1
ATOM 761 O O . ALA A 1 91 ? -4.829 -1.054 2.929 1.00 97.00 91 ALA A O 1
ATOM 762 N N . LEU A 1 92 ? -3.532 -2.068 1.393 1.00 96.88 92 LEU A N 1
ATOM 763 C CA . LEU A 1 92 ? -4.138 -3.396 1.524 1.00 96.88 92 LEU A CA 1
ATOM 764 C C . LEU A 1 92 ? -3.996 -3.925 2.958 1.00 96.88 92 LEU A C 1
ATOM 766 O O . LEU A 1 92 ? -4.991 -4.313 3.572 1.00 96.88 92 LEU A O 1
ATOM 770 N N . MET A 1 93 ? -2.779 -3.866 3.510 1.00 97.12 93 MET A N 1
ATOM 771 C CA . MET A 1 93 ? -2.487 -4.268 4.889 1.00 97.12 93 MET A CA 1
ATOM 772 C C . MET A 1 93 ? -3.392 -3.550 5.896 1.00 97.12 93 MET A C 1
ATOM 774 O O . MET A 1 93 ? -4.020 -4.173 6.762 1.00 97.12 93 MET A O 1
ATOM 778 N N . LEU A 1 94 ? -3.483 -2.226 5.768 1.00 96.31 94 LEU A N 1
ATOM 779 C CA . LEU A 1 94 ? -4.285 -1.399 6.658 1.00 96.31 94 LEU A CA 1
ATOM 780 C C . LEU A 1 94 ? -5.786 -1.693 6.524 1.00 96.31 94 LEU A C 1
ATOM 782 O O . LEU A 1 94 ? -6.482 -1.806 7.530 1.00 96.31 94 LEU A O 1
ATOM 786 N N . CYS A 1 95 ? -6.276 -1.865 5.297 1.00 96.69 95 CYS A N 1
ATOM 787 C CA . CYS A 1 95 ? -7.674 -2.164 4.999 1.00 96.69 95 CYS A CA 1
ATOM 788 C C . CYS A 1 95 ? -8.129 -3.483 5.619 1.00 96.69 95 CYS A C 1
ATOM 790 O O . CYS A 1 95 ? -9.113 -3.508 6.361 1.00 96.69 95 CYS A O 1
ATOM 792 N N . VAL A 1 96 ? -7.382 -4.567 5.402 1.00 96.50 96 VAL A N 1
ATOM 793 C CA . VAL A 1 96 ? -7.720 -5.873 5.983 1.00 96.50 96 VAL A CA 1
ATOM 794 C C . VAL A 1 96 ? -7.681 -5.804 7.508 1.00 96.50 96 VAL A C 1
ATOM 796 O O . VAL A 1 96 ? -8.598 -6.2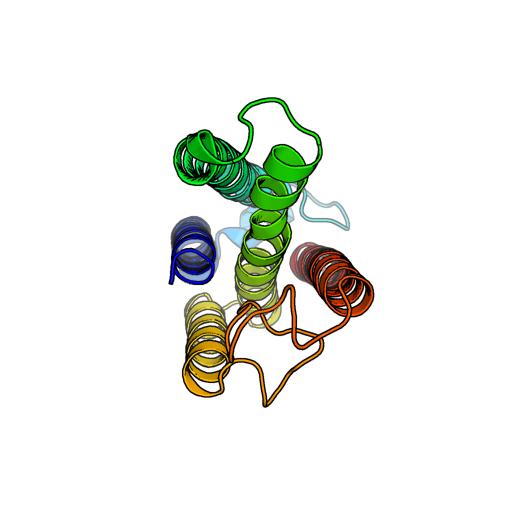98 8.165 1.00 96.50 96 VAL A O 1
ATOM 799 N N . THR A 1 97 ? -6.676 -5.135 8.078 1.00 95.00 97 THR A N 1
ATOM 800 C CA . THR A 1 97 ? -6.574 -4.932 9.532 1.00 95.00 97 THR A CA 1
ATOM 801 C C . THR A 1 97 ? -7.794 -4.204 10.090 1.00 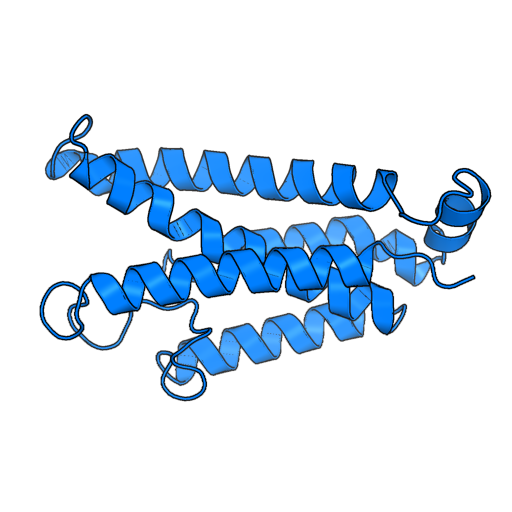95.00 97 THR A C 1
ATOM 803 O O . THR A 1 97 ? -8.362 -4.625 11.096 1.00 95.00 97 THR A O 1
ATOM 806 N N . ALA A 1 98 ? -8.232 -3.138 9.422 1.00 92.75 98 ALA A N 1
ATOM 807 C CA . ALA A 1 98 ? -9.359 -2.324 9.853 1.00 92.75 98 ALA A CA 1
ATOM 808 C C . ALA A 1 98 ? -10.697 -3.063 9.754 1.00 92.75 98 ALA A C 1
ATOM 810 O O . ALA A 1 98 ? -11.477 -3.046 10.707 1.00 92.75 98 ALA A O 1
ATOM 811 N N . LEU A 1 99 ? -10.939 -3.749 8.633 1.00 93.19 99 LEU A N 1
ATOM 812 C CA . LEU A 1 99 ? -12.182 -4.479 8.380 1.00 93.19 99 LEU A CA 1
ATOM 813 C C . LEU A 1 99 ? -12.336 -5.690 9.302 1.00 93.19 99 LEU A C 1
ATOM 815 O O . LEU A 1 99 ? -13.412 -5.920 9.848 1.00 93.19 99 LEU A O 1
ATOM 819 N N . THR A 1 100 ? -11.256 -6.444 9.512 1.00 93.38 100 THR A N 1
ATOM 820 C CA . THR A 1 100 ? -11.258 -7.621 10.399 1.00 93.38 100 THR A CA 1
ATOM 821 C C . THR A 1 100 ? -11.084 -7.256 11.872 1.00 93.38 100 THR A C 1
ATOM 823 O O . THR A 1 100 ? -11.284 -8.102 12.742 1.00 93.38 100 THR A O 1
ATOM 826 N N . LYS A 1 101 ? -10.698 -6.005 12.161 1.00 91.69 101 LYS A N 1
ATOM 827 C CA . LYS A 1 101 ? -10.277 -5.530 13.486 1.00 91.69 101 LYS A CA 1
ATOM 828 C C . LYS A 1 101 ? -9.144 -6.386 14.078 1.00 91.69 101 LYS A C 1
ATOM 830 O O . LYS A 1 101 ? -9.042 -6.511 15.296 1.00 91.69 101 LYS A O 1
ATOM 835 N N . ASN A 1 102 ? -8.303 -6.972 13.222 1.00 91.62 102 ASN A N 1
ATOM 836 C CA . ASN A 1 102 ? -7.241 -7.898 13.598 1.00 91.62 102 ASN A CA 1
ATOM 837 C C . ASN A 1 102 ? -5.970 -7.649 12.765 1.00 91.62 102 ASN A C 1
ATOM 839 O O . ASN A 1 102 ? -5.943 -7.862 11.553 1.00 91.62 102 ASN A O 1
ATOM 843 N N . SER A 1 103 ? -4.888 -7.237 13.430 1.00 91.69 103 SER A N 1
ATOM 844 C CA . SER A 1 103 ? -3.594 -6.961 12.790 1.00 91.69 103 SER A CA 1
ATOM 845 C C . SER A 1 103 ? -2.921 -8.210 12.214 1.00 91.69 103 SER A C 1
ATOM 847 O O . SER A 1 103 ? -2.246 -8.117 11.189 1.00 91.69 103 SER A O 1
ATOM 849 N N . TYR A 1 104 ? -3.139 -9.390 12.804 1.00 93.38 104 TYR A N 1
ATOM 850 C CA . TYR A 1 104 ? -2.602 -10.649 12.280 1.00 93.38 104 TYR A CA 1
ATOM 851 C C . TYR A 1 104 ? -3.266 -11.051 10.963 1.00 93.38 104 TYR A C 1
ATOM 853 O O . TYR A 1 104 ? -2.586 -11.530 10.059 1.00 93.38 104 TYR A O 1
ATOM 861 N N . ALA A 1 105 ? -4.576 -10.816 10.831 1.00 93.75 105 ALA A N 1
ATOM 862 C CA . ALA A 1 105 ? -5.297 -11.090 9.591 1.00 93.75 105 ALA A CA 1
ATOM 863 C C . ALA A 1 105 ? -4.781 -10.203 8.449 1.00 93.75 105 ALA A C 1
ATOM 865 O O . ALA A 1 105 ? -4.529 -10.700 7.352 1.00 93.75 105 ALA A O 1
ATOM 866 N N . GLY A 1 106 ? -4.546 -8.915 8.724 1.00 93.81 106 GLY A N 1
ATOM 867 C CA . GLY A 1 106 ? -3.916 -8.016 7.761 1.00 93.81 106 GLY A CA 1
ATOM 868 C C . GLY A 1 106 ? -2.541 -8.511 7.320 1.00 93.81 106 GLY A C 1
ATOM 869 O O . GLY A 1 106 ? -2.284 -8.616 6.118 1.00 93.81 106 GLY A O 1
ATOM 870 N N . LEU A 1 107 ? -1.676 -8.854 8.281 1.00 95.62 107 LEU A N 1
ATOM 871 C CA . LEU A 1 107 ? -0.324 -9.342 7.998 1.00 95.62 107 LEU A CA 1
ATOM 872 C C . LEU A 1 107 ? -0.362 -10.594 7.126 1.00 95.62 107 LEU A C 1
ATOM 874 O O . LEU A 1 107 ? 0.331 -10.663 6.114 1.00 95.62 107 LEU A O 1
ATOM 878 N N . PHE A 1 108 ? -1.202 -11.559 7.496 1.00 97.06 108 PHE A N 1
ATOM 879 C CA . PHE A 1 108 ? -1.341 -12.815 6.775 1.00 97.06 108 PHE A CA 1
ATOM 880 C C . PHE A 1 108 ? -1.781 -12.597 5.325 1.00 97.06 108 PHE A C 1
ATOM 882 O O . PHE A 1 108 ? -1.100 -13.056 4.412 1.00 97.06 108 PHE A O 1
ATOM 889 N N . VAL A 1 109 ? -2.865 -11.847 5.091 1.00 96.25 109 VAL A N 1
ATOM 890 C CA . VAL A 1 109 ? -3.375 -11.593 3.731 1.00 96.25 109 VAL A CA 1
ATOM 891 C C . VAL A 1 109 ? -2.339 -10.862 2.877 1.00 96.25 109 VAL A C 1
ATOM 893 O O . VAL A 1 109 ? -2.133 -11.218 1.719 1.00 96.25 109 VAL A O 1
ATOM 896 N N . THR A 1 110 ? -1.643 -9.884 3.456 1.00 95.81 110 THR A N 1
ATOM 897 C CA . THR A 1 110 ? -0.608 -9.113 2.753 1.00 95.81 110 THR A CA 1
ATOM 898 C C . THR A 1 110 ? 0.586 -9.985 2.364 1.00 95.81 110 THR A C 1
ATOM 900 O O . THR A 1 110 ? 1.085 -9.883 1.244 1.00 95.81 110 THR A O 1
ATOM 903 N N . LEU A 1 111 ? 1.033 -10.873 3.258 1.00 95.81 111 LEU A N 1
ATOM 904 C CA . LEU A 1 111 ? 2.126 -11.806 2.982 1.00 95.81 111 LEU A CA 1
ATOM 905 C C . LEU A 1 111 ? 1.732 -12.854 1.944 1.00 95.81 111 LEU A C 1
ATOM 907 O O . LEU A 1 111 ? 2.511 -13.119 1.034 1.00 95.81 111 LEU A O 1
ATOM 911 N N . VAL A 1 112 ? 0.524 -13.414 2.040 1.00 95.06 112 VAL A N 1
ATOM 912 C CA . VAL A 1 112 ? 0.003 -14.355 1.040 1.00 95.06 112 VAL A CA 1
ATOM 913 C C . VAL A 1 112 ? -0.048 -13.689 -0.330 1.00 95.06 112 VAL A C 1
ATOM 915 O O . VAL A 1 112 ? 0.455 -14.259 -1.294 1.00 95.06 112 VAL A O 1
ATOM 918 N N . TYR A 1 113 ? -0.572 -12.465 -0.414 1.00 93.12 113 TYR A N 1
ATOM 919 C CA . TYR A 1 113 ? -0.582 -11.695 -1.654 1.00 93.12 113 TYR A CA 1
ATOM 920 C C . TYR A 1 113 ? 0.829 -11.504 -2.222 1.00 93.12 113 TYR A C 1
ATOM 922 O O . TYR A 1 113 ? 1.080 -11.821 -3.381 1.00 93.12 113 TYR A O 1
ATOM 930 N N . TYR A 1 114 ? 1.761 -11.035 -1.390 1.00 91.69 114 TYR A N 1
ATOM 931 C CA . TYR A 1 114 ? 3.155 -10.824 -1.770 1.00 91.69 114 TYR A CA 1
ATOM 932 C C . TYR A 1 114 ? 3.824 -12.099 -2.300 1.00 91.69 114 TYR A C 1
ATOM 934 O O . TYR A 1 114 ? 4.454 -12.069 -3.355 1.00 91.69 114 TYR A O 1
ATOM 942 N N . ILE A 1 115 ? 3.675 -13.217 -1.583 1.00 91.25 115 ILE A N 1
ATOM 943 C CA . ILE A 1 115 ? 4.260 -14.514 -1.941 1.00 91.25 115 ILE A CA 1
ATOM 944 C C . ILE A 1 115 ? 3.665 -15.008 -3.261 1.00 91.25 115 ILE A C 1
ATOM 946 O O . ILE A 1 115 ? 4.412 -15.391 -4.160 1.00 91.25 115 ILE A O 1
ATOM 950 N N . LEU A 1 116 ? 2.338 -14.974 -3.401 1.00 89.81 116 LEU A N 1
ATOM 951 C CA . LEU A 1 116 ? 1.664 -15.414 -4.622 1.00 89.81 116 LEU A CA 1
ATOM 952 C C . LEU A 1 116 ? 2.081 -14.574 -5.828 1.00 89.81 116 LEU A C 1
ATOM 954 O O . LEU A 1 116 ? 2.358 -15.135 -6.886 1.00 89.81 116 LEU A O 1
ATOM 958 N N . ASP A 1 117 ? 2.168 -13.254 -5.682 1.00 86.75 117 ASP A N 1
ATOM 959 C CA . ASP A 1 117 ? 2.590 -12.367 -6.767 1.00 86.75 117 ASP A CA 1
ATOM 960 C C . ASP A 1 117 ? 4.051 -12.622 -7.171 1.00 86.75 117 ASP A C 1
ATOM 962 O O . ASP A 1 117 ? 4.352 -12.782 -8.355 1.00 86.75 117 ASP A O 1
ATOM 966 N N . LEU A 1 118 ? 4.939 -12.777 -6.182 1.00 86.38 118 LEU A N 1
ATOM 967 C CA . LEU A 1 118 ? 6.360 -13.050 -6.394 1.00 86.38 118 LEU A CA 1
ATOM 968 C C . LEU A 1 118 ? 6.600 -14.390 -7.103 1.00 86.38 118 LEU A C 1
ATOM 970 O O . LEU A 1 118 ? 7.327 -14.425 -8.093 1.00 86.38 118 LEU A O 1
ATOM 974 N N . PHE A 1 119 ? 6.008 -15.484 -6.612 1.00 85.25 119 PHE A N 1
ATOM 975 C CA . PHE A 1 119 ? 6.222 -16.824 -7.174 1.00 85.25 119 PHE A CA 1
ATOM 976 C C . PHE A 1 119 ? 5.486 -17.046 -8.491 1.00 85.25 119 PHE A C 1
ATOM 978 O O . PHE A 1 119 ? 5.948 -17.819 -9.326 1.00 85.25 119 PHE A O 1
ATOM 985 N N . SER A 1 120 ? 4.347 -16.383 -8.690 1.00 79.56 120 SER A N 1
ATOM 986 C CA . SER A 1 120 ? 3.621 -16.468 -9.955 1.00 79.56 120 SER A CA 1
ATOM 987 C C . SER A 1 120 ? 4.156 -15.532 -11.024 1.00 79.56 120 SER A C 1
ATOM 989 O O . SER A 1 120 ? 3.620 -15.551 -12.130 1.00 79.56 120 SER A O 1
ATOM 991 N N . GLU A 1 121 ? 5.169 -14.712 -10.721 1.00 72.94 121 GLU A N 1
ATOM 992 C CA . GLU A 1 121 ? 5.679 -13.699 -11.649 1.00 72.94 121 GLU A CA 1
ATOM 993 C C . GLU A 1 121 ? 4.564 -12.749 -12.138 1.00 72.94 121 GLU A C 1
ATOM 995 O O . GLU A 1 121 ? 4.533 -12.327 -13.295 1.00 72.94 121 GLU A O 1
ATOM 1000 N N . GLY A 1 122 ? 3.578 -12.467 -11.280 1.00 67.94 122 GLY A N 1
ATOM 1001 C CA . GLY A 1 122 ? 2.407 -11.660 -11.630 1.00 67.94 122 GLY A CA 1
ATOM 1002 C C . GLY A 1 122 ? 1.406 -12.330 -12.582 1.00 67.94 122 GLY A C 1
ATOM 1003 O O . GLY A 1 122 ? 0.480 -11.674 -13.065 1.00 67.94 122 GLY A O 1
ATOM 1004 N N . ARG A 1 123 ? 1.544 -13.630 -12.886 1.00 70.44 123 ARG A N 1
ATOM 1005 C CA . ARG A 1 123 ? 0.682 -14.331 -13.859 1.00 70.44 123 ARG A CA 1
ATOM 1006 C C . ARG A 1 123 ? -0.739 -14.562 -13.353 1.00 70.44 123 ARG A C 1
ATOM 1008 O O . ARG A 1 123 ? -1.655 -14.553 -14.173 1.00 70.44 123 ARG A O 1
ATOM 1015 N N . PHE A 1 124 ? -0.935 -14.744 -12.044 1.00 69.00 124 PHE A N 1
ATOM 1016 C CA . PHE A 1 124 ? -2.274 -14.956 -11.477 1.00 69.00 124 PHE A CA 1
ATOM 1017 C C . PHE A 1 124 ? -3.126 -13.684 -11.481 1.00 69.00 124 PHE A C 1
ATOM 1019 O O . PHE A 1 124 ? -4.315 -13.748 -11.778 1.00 69.00 124 PHE A O 1
ATOM 1026 N N . PHE A 1 125 ? -2.522 -12.523 -11.214 1.00 71.12 125 PHE A N 1
ATOM 1027 C CA . PHE A 1 125 ? -3.225 -11.242 -11.129 1.00 71.12 125 PHE A CA 1
ATOM 1028 C C . PHE A 1 125 ? -2.526 -10.169 -11.964 1.00 71.12 125 PHE A C 1
ATOM 1030 O O . PHE A 1 125 ? -2.093 -9.144 -11.447 1.00 71.12 125 PHE A O 1
ATOM 1037 N N . LYS A 1 126 ? -2.457 -10.369 -13.286 1.00 71.31 126 LYS A N 1
ATOM 1038 C CA . LYS A 1 126 ? -1.726 -9.477 -14.212 1.00 71.31 126 LYS A CA 1
ATOM 1039 C C . LYS A 1 126 ? -2.075 -7.989 -14.084 1.00 71.31 126 LYS A C 1
ATOM 1041 O O . LYS A 1 126 ? -1.229 -7.149 -14.364 1.00 71.31 126 LYS A O 1
ATOM 1046 N N . LEU A 1 127 ? -3.314 -7.660 -13.711 1.00 75.00 127 LEU A N 1
ATOM 1047 C CA . LEU A 1 127 ? -3.777 -6.276 -13.553 1.00 75.00 127 LEU A CA 1
ATOM 1048 C C . LEU A 1 127 ? -3.407 -5.652 -12.203 1.00 75.00 127 LEU A C 1
ATOM 1050 O O . LEU A 1 127 ? -3.329 -4.430 -12.127 1.00 75.00 127 LEU A O 1
ATOM 1054 N N . PHE A 1 128 ? -3.133 -6.457 -11.174 1.00 80.12 128 PHE A N 1
ATOM 1055 C CA . PHE A 1 128 ? -2.745 -5.997 -9.834 1.00 80.12 128 PHE A CA 1
ATOM 1056 C C . PHE A 1 128 ? -1.319 -6.417 -9.442 1.00 80.12 128 PHE A C 1
ATOM 1058 O O . PHE A 1 128 ? -0.867 -6.123 -8.344 1.00 80.12 128 PHE A O 1
ATOM 1065 N N . SER A 1 129 ? -0.563 -7.038 -10.343 1.00 83.19 129 SER A N 1
ATOM 1066 C CA . SER A 1 129 ? 0.812 -7.455 -10.071 1.00 83.19 129 SER A CA 1
ATOM 1067 C C . SER A 1 129 ? 1.691 -6.287 -9.612 1.00 83.19 129 SER A C 1
ATOM 1069 O O . SER A 1 129 ? 1.720 -5.222 -10.240 1.00 83.19 129 SER A O 1
ATOM 1071 N N . MET A 1 130 ? 2.440 -6.491 -8.528 1.00 80.81 130 MET A N 1
ATOM 1072 C CA . MET A 1 130 ? 3.481 -5.571 -8.065 1.00 80.81 130 MET A CA 1
ATOM 1073 C C . MET A 1 130 ? 4.745 -5.753 -8.902 1.00 80.81 130 MET A C 1
ATOM 1075 O O . MET A 1 130 ? 5.413 -4.775 -9.264 1.00 80.81 130 MET A O 1
ATOM 1079 N N . GLY A 1 131 ? 5.056 -6.999 -9.257 1.00 68.94 131 GLY A N 1
ATOM 1080 C CA . GLY A 1 131 ? 6.218 -7.332 -10.062 1.00 68.94 131 GLY A CA 1
ATOM 1081 C C . GLY A 1 131 ? 6.156 -6.851 -11.493 1.00 68.94 131 GLY A C 1
ATOM 1082 O O . GLY A 1 131 ? 5.133 -6.948 -12.164 1.00 68.94 131 GLY A O 1
ATOM 1083 N N . ALA A 1 132 ? 7.323 -6.433 -11.975 1.00 60.22 132 ALA A N 1
ATOM 1084 C CA . ALA A 1 132 ? 7.611 -6.212 -13.385 1.00 60.22 132 ALA A CA 1
ATOM 1085 C C . ALA A 1 132 ? 8.413 -7.379 -14.000 1.00 60.22 132 ALA A C 1
ATOM 1087 O O . ALA A 1 132 ? 9.238 -7.156 -14.882 1.00 60.22 132 ALA A O 1
ATOM 1088 N N . ASN A 1 133 ? 8.232 -8.617 -13.525 1.00 53.72 133 ASN A N 1
ATOM 1089 C CA . ASN A 1 133 ? 9.122 -9.720 -13.891 1.00 53.72 133 ASN A CA 1
ATOM 1090 C C . ASN A 1 133 ? 8.375 -10.951 -14.391 1.00 53.72 133 ASN A C 1
ATOM 1092 O O . ASN A 1 133 ? 8.021 -11.805 -13.594 1.00 53.72 133 ASN A O 1
ATOM 1096 N N . ALA A 1 134 ? 8.290 -11.061 -15.714 1.00 36.72 134 ALA A N 1
ATOM 1097 C CA . ALA A 1 134 ? 8.832 -12.198 -16.452 1.00 36.72 134 ALA A CA 1
ATOM 1098 C C . ALA A 1 134 ? 9.352 -11.644 -17.795 1.00 36.72 134 ALA A C 1
ATOM 1100 O O . ALA A 1 134 ? 8.560 -11.271 -18.649 1.00 36.72 134 ALA A O 1
ATOM 1101 N N . ALA A 1 135 ? 10.678 -11.517 -17.933 1.00 34.16 135 ALA A N 1
ATOM 1102 C CA . ALA A 1 135 ? 11.410 -11.131 -19.152 1.00 34.16 135 ALA A CA 1
ATOM 1103 C C . ALA A 1 135 ? 11.084 -9.751 -19.795 1.00 34.16 135 ALA A C 1
ATOM 1105 O O . ALA A 1 135 ? 10.141 -9.596 -20.558 1.00 34.16 135 ALA A O 1
ATOM 1106 N N . ASN A 1 136 ? 11.957 -8.756 -19.569 1.00 37.59 136 ASN A N 1
ATOM 1107 C CA . ASN A 1 136 ? 12.075 -7.512 -20.357 1.00 37.59 136 ASN A CA 1
ATOM 1108 C C . ASN A 1 136 ? 10.769 -6.722 -20.611 1.00 37.59 136 ASN A C 1
ATOM 1110 O O . ASN A 1 136 ? 10.231 -6.682 -21.716 1.00 37.59 136 ASN A O 1
ATOM 1114 N N . PHE A 1 137 ? 10.326 -5.969 -19.602 1.00 45.59 137 PHE A N 1
ATOM 1115 C CA . PHE A 1 137 ? 9.117 -5.132 -19.662 1.00 45.59 137 PHE A CA 1
ATOM 1116 C C . PHE A 1 137 ? 9.134 -4.019 -20.726 1.00 45.59 137 PHE A C 1
ATOM 1118 O O . PHE A 1 137 ? 8.075 -3.566 -21.135 1.00 45.59 137 PHE A O 1
ATOM 1125 N N . TYR A 1 138 ? 10.309 -3.580 -21.190 1.00 42.94 138 TYR A N 1
ATOM 1126 C CA . TYR A 1 138 ? 10.392 -2.625 -22.306 1.00 42.94 138 TYR A CA 1
ATOM 1127 C C . TYR A 1 138 ? 10.220 -3.283 -23.686 1.00 42.94 138 TYR A C 1
ATOM 1129 O O . TYR A 1 138 ? 10.004 -2.569 -24.659 1.00 42.94 138 TYR A O 1
ATOM 1137 N N . TYR A 1 139 ? 10.316 -4.616 -23.779 1.00 39.91 139 TYR A N 1
ATOM 1138 C CA . TYR A 1 139 ? 10.355 -5.338 -25.056 1.00 39.91 139 TYR A CA 1
ATOM 1139 C C . TYR A 1 139 ? 9.201 -6.338 -25.261 1.00 39.91 139 TYR A C 1
ATOM 1141 O O . TYR A 1 139 ? 8.916 -6.662 -26.408 1.00 39.91 139 TYR A O 1
ATOM 1149 N N . ALA A 1 140 ? 8.532 -6.829 -24.204 1.00 47.53 140 ALA A N 1
ATOM 1150 C CA . ALA A 1 140 ? 7.512 -7.889 -24.320 1.00 47.53 140 ALA A CA 1
ATOM 1151 C C . ALA A 1 140 ? 6.053 -7.447 -24.068 1.00 47.53 140 ALA A C 1
ATOM 1153 O O . ALA A 1 140 ? 5.126 -8.089 -24.558 1.00 47.53 140 ALA A O 1
ATOM 1154 N N . ILE A 1 141 ? 5.826 -6.370 -23.308 1.00 52.56 141 ILE A N 1
ATOM 1155 C CA . ILE A 1 141 ? 4.495 -5.828 -22.979 1.00 52.56 141 ILE A CA 1
ATOM 1156 C C . ILE A 1 141 ? 4.495 -4.342 -23.344 1.00 52.56 141 ILE A C 1
ATOM 1158 O O . ILE A 1 141 ? 5.497 -3.661 -23.136 1.00 52.56 141 ILE A O 1
ATOM 1162 N N . SER A 1 142 ? 3.390 -3.828 -23.892 1.00 60.62 142 SER A N 1
ATOM 1163 C CA . SER A 1 142 ? 3.300 -2.407 -24.230 1.00 60.62 142 SER A CA 1
ATOM 1164 C C . SER A 1 142 ? 3.516 -1.540 -22.973 1.00 60.62 142 SER A C 1
ATOM 1166 O O . SER A 1 142 ? 2.916 -1.811 -21.926 1.00 60.62 142 SER A O 1
ATOM 1168 N N . PRO A 1 143 ? 4.337 -0.474 -23.040 1.00 66.31 143 PRO A N 1
ATOM 1169 C CA . PRO A 1 143 ? 4.515 0.475 -21.934 1.00 66.31 143 PRO A CA 1
ATOM 1170 C C . PRO A 1 143 ? 3.190 1.025 -21.380 1.00 66.31 143 PRO A C 1
ATOM 1172 O O . PRO A 1 143 ? 3.073 1.313 -20.190 1.00 66.31 143 PRO A O 1
ATOM 1175 N N . GLU A 1 144 ? 2.168 1.111 -22.229 1.00 69.94 144 GLU A N 1
ATOM 1176 C CA . GLU A 1 144 ? 0.805 1.509 -21.877 1.00 69.94 144 GLU A CA 1
ATOM 1177 C C . GLU A 1 144 ? 0.156 0.567 -20.854 1.00 69.94 144 GLU A C 1
ATOM 1179 O O . GLU A 1 144 ? -0.423 1.029 -19.871 1.00 69.94 144 GLU A O 1
ATOM 1184 N N . TYR A 1 145 ? 0.302 -0.751 -21.025 1.00 70.00 145 TYR A N 1
ATOM 1185 C CA . TYR A 1 145 ? -0.265 -1.736 -20.102 1.00 70.00 145 TYR A CA 1
ATOM 1186 C C . TYR A 1 145 ? 0.385 -1.650 -18.715 1.00 70.00 145 TYR A C 1
ATOM 1188 O O . TYR A 1 145 ? -0.292 -1.767 -17.692 1.00 70.00 145 TYR A O 1
ATOM 1196 N N . TYR A 1 146 ? 1.695 -1.386 -18.665 1.00 74.75 146 TYR A N 1
ATOM 1197 C CA . TYR A 1 146 ? 2.405 -1.145 -17.409 1.00 74.75 146 TYR A CA 1
ATOM 1198 C C . TYR A 1 146 ? 1.853 0.073 -16.668 1.00 74.75 146 TYR A C 1
ATOM 1200 O O . TYR A 1 146 ? 1.531 0.002 -15.482 1.00 74.75 146 TYR A O 1
ATOM 1208 N N . LEU A 1 147 ? 1.741 1.202 -17.373 1.00 77.50 147 LEU A N 1
ATOM 1209 C CA . LEU A 1 147 ? 1.238 2.450 -16.805 1.00 77.50 147 LEU A CA 1
ATOM 1210 C C . LEU A 1 147 ? -0.202 2.284 -16.316 1.00 77.50 147 LEU A C 1
ATOM 1212 O O . LEU A 1 147 ? -0.533 2.744 -15.223 1.00 77.50 147 LEU A O 1
ATOM 1216 N N . PHE A 1 148 ? -1.026 1.559 -17.071 1.00 80.44 148 PHE A N 1
ATOM 1217 C CA . PHE A 1 148 ? -2.389 1.234 -16.674 1.00 80.44 148 PHE A CA 1
ATOM 1218 C C . PHE A 1 148 ? -2.439 0.392 -15.390 1.00 80.44 148 PHE A C 1
ATOM 1220 O O . PHE A 1 148 ? -3.172 0.743 -14.467 1.00 80.44 148 PHE A O 1
ATOM 1227 N N . ASN A 1 149 ? -1.609 -0.651 -15.265 1.00 85.25 149 ASN A N 1
ATOM 1228 C CA . ASN A 1 149 ? -1.469 -1.411 -14.016 1.00 85.25 149 ASN A CA 1
ATOM 1229 C C . ASN A 1 149 ? -1.086 -0.497 -12.840 1.00 85.25 149 ASN A C 1
ATOM 1231 O O . ASN A 1 149 ? -1.718 -0.552 -11.788 1.00 85.25 149 ASN A O 1
ATOM 1235 N N . ARG A 1 150 ? -0.097 0.386 -13.013 1.00 86.44 150 ARG A N 1
ATOM 1236 C CA . ARG A 1 150 ? 0.337 1.310 -11.953 1.00 86.44 150 ARG A CA 1
ATOM 1237 C C . ARG A 1 150 ? -0.769 2.272 -11.519 1.00 86.44 150 ARG A C 1
ATOM 1239 O O . ARG A 1 150 ? -0.921 2.514 -10.323 1.00 86.44 150 ARG A O 1
ATOM 1246 N N . LEU A 1 151 ? -1.573 2.769 -12.456 1.00 87.38 151 LEU A N 1
ATOM 1247 C CA . LEU A 1 151 ? -2.753 3.578 -12.143 1.00 87.38 151 LEU A CA 1
ATOM 1248 C C . LEU A 1 151 ? -3.812 2.770 -11.383 1.00 87.38 151 LEU A C 1
ATOM 1250 O O . LEU A 1 151 ? -4.331 3.254 -10.377 1.00 87.38 151 LEU A O 1
ATOM 1254 N N . LEU A 1 152 ? -4.091 1.533 -11.804 1.00 89.56 152 LEU A N 1
ATOM 1255 C CA . LEU A 1 152 ? -5.026 0.645 -11.108 1.00 89.56 152 LEU A CA 1
ATOM 1256 C C . LEU A 1 152 ? -4.593 0.356 -9.668 1.00 89.56 152 LEU A C 1
ATOM 1258 O O . LEU A 1 152 ? -5.436 0.365 -8.773 1.00 89.56 152 LEU A O 1
ATOM 1262 N N . LEU A 1 153 ? -3.296 0.156 -9.423 1.00 91.25 153 LEU A N 1
ATOM 1263 C CA . LEU A 1 153 ? -2.760 -0.023 -8.072 1.00 91.25 153 LEU A CA 1
ATOM 1264 C C . LEU A 1 153 ? -3.013 1.204 -7.193 1.00 91.25 153 LEU A C 1
ATOM 1266 O O . LEU A 1 153 ? -3.465 1.059 -6.058 1.00 91.25 153 LEU A O 1
ATOM 1270 N N . CYS A 1 154 ? -2.789 2.410 -7.718 1.00 93.19 154 CYS A N 1
ATOM 1271 C CA . CYS A 1 154 ? -3.088 3.649 -6.999 1.00 93.19 154 CYS A CA 1
ATOM 1272 C C . CYS A 1 154 ? -4.589 3.800 -6.703 1.00 93.19 154 CYS A C 1
ATOM 1274 O O . CYS A 1 154 ? -4.958 4.161 -5.585 1.00 93.19 154 CYS A O 1
ATOM 1276 N N . LEU A 1 155 ? -5.457 3.496 -7.674 1.00 94.38 155 LEU A N 1
ATOM 1277 C CA . LEU A 1 155 ? -6.912 3.546 -7.493 1.00 94.38 155 LEU A CA 1
ATOM 1278 C C . LEU A 1 155 ? -7.377 2.542 -6.433 1.00 94.38 155 LEU A C 1
ATOM 1280 O O . LEU A 1 155 ? -8.108 2.912 -5.514 1.00 94.38 155 LEU A O 1
ATOM 1284 N N . ALA A 1 156 ? -6.899 1.298 -6.506 1.00 94.62 156 ALA A N 1
ATOM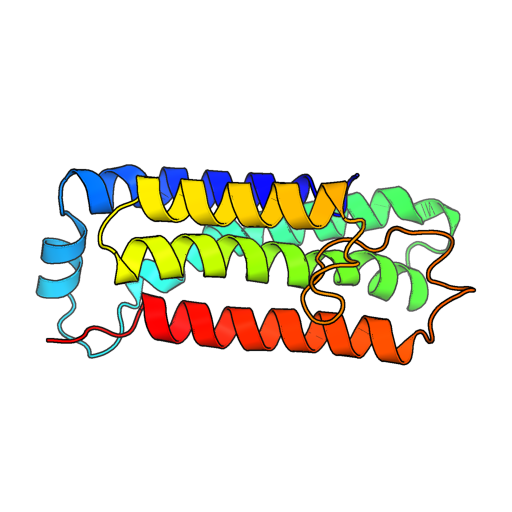 1285 C CA . ALA A 1 156 ? -7.194 0.269 -5.516 1.00 94.62 156 ALA A CA 1
ATOM 1286 C C . ALA A 1 156 ? -6.713 0.674 -4.119 1.00 94.62 156 ALA A C 1
ATOM 1288 O O . ALA A 1 156 ? -7.452 0.516 -3.149 1.00 94.62 156 ALA A O 1
ATOM 1289 N N . ALA A 1 157 ? -5.522 1.267 -4.011 1.00 95.50 157 ALA A N 1
ATOM 1290 C CA . ALA A 1 157 ? -5.015 1.779 -2.745 1.00 95.50 157 ALA A CA 1
ATOM 1291 C C . ALA A 1 157 ? -5.922 2.874 -2.163 1.00 95.50 157 ALA A C 1
ATOM 1293 O O . ALA A 1 157 ? -6.233 2.847 -0.972 1.00 95.50 157 ALA A O 1
ATOM 1294 N N . GLY A 1 158 ? -6.405 3.797 -3.001 1.00 94.94 158 GLY A N 1
ATOM 1295 C CA . GLY A 1 158 ? -7.384 4.811 -2.608 1.00 94.94 158 GLY A CA 1
ATOM 1296 C C . GLY A 1 158 ? -8.679 4.196 -2.073 1.00 94.94 158 GLY A C 1
ATOM 1297 O O . GLY A 1 158 ? -9.143 4.579 -0.998 1.00 94.94 158 GLY A O 1
ATOM 1298 N N . CYS A 1 159 ? -9.226 3.191 -2.764 1.00 95.75 159 CYS A N 1
ATOM 1299 C CA . CYS A 1 159 ? -10.400 2.447 -2.301 1.00 95.75 159 CYS A CA 1
ATOM 1300 C C . CYS A 1 159 ? -10.142 1.742 -0.962 1.00 95.75 159 CYS A C 1
ATOM 1302 O O . CYS A 1 159 ? -10.958 1.844 -0.047 1.00 95.75 159 CYS A O 1
ATOM 1304 N N . PHE A 1 160 ? -9.002 1.066 -0.815 1.00 96.38 160 PHE A N 1
ATOM 1305 C CA . PHE A 1 160 ? -8.619 0.379 0.418 1.00 96.38 160 PHE A CA 1
ATOM 1306 C C . PHE A 1 160 ? -8.476 1.338 1.596 1.00 96.38 160 PHE A C 1
ATOM 1308 O O . PHE A 1 160 ? -8.999 1.052 2.669 1.00 96.38 160 PHE A O 1
ATOM 1315 N N . LEU A 1 161 ? -7.848 2.497 1.405 1.00 94.88 161 LEU A N 1
ATOM 1316 C CA . LEU A 1 161 ? -7.754 3.525 2.444 1.00 94.88 161 LEU A CA 1
ATOM 1317 C C . LEU A 1 161 ? -9.116 4.103 2.802 1.00 94.88 161 LEU A C 1
ATOM 1319 O O . LEU A 1 161 ? -9.412 4.270 3.985 1.00 94.88 161 LEU A O 1
ATOM 1323 N N . GLY A 1 162 ? -9.947 4.375 1.794 1.00 92.06 162 GLY A N 1
ATOM 1324 C CA . GLY A 1 162 ? -11.319 4.831 1.987 1.00 92.06 162 GLY A CA 1
ATOM 1325 C C . GLY A 1 162 ? -12.106 3.861 2.864 1.00 92.06 162 GLY A C 1
ATOM 1326 O O . GLY A 1 162 ? -12.692 4.274 3.861 1.00 92.06 162 GLY A O 1
ATOM 1327 N N . LEU A 1 163 ? -12.042 2.564 2.552 1.00 93.69 163 LEU A N 1
ATOM 1328 C CA . LEU A 1 163 ? -12.686 1.505 3.332 1.00 93.69 163 LEU A CA 1
ATOM 1329 C C . LEU A 1 163 ? -12.088 1.356 4.735 1.00 93.69 163 LEU A C 1
ATOM 1331 O O . LEU A 1 163 ? -12.839 1.208 5.695 1.00 93.69 163 LEU A O 1
ATOM 1335 N N . ALA A 1 164 ? -10.762 1.421 4.868 1.00 91.81 164 ALA A N 1
ATOM 1336 C CA . ALA A 1 164 ? -10.073 1.279 6.149 1.00 91.81 164 ALA A CA 1
ATOM 1337 C C . ALA A 1 164 ? -10.441 2.396 7.134 1.00 91.81 164 ALA A C 1
ATOM 1339 O O . ALA A 1 164 ? -10.555 2.168 8.338 1.00 91.81 164 ALA A O 1
ATOM 1340 N N . CYS A 1 165 ? -10.598 3.614 6.617 1.00 89.88 165 CYS A N 1
ATOM 1341 C CA . CYS A 1 165 ? -10.765 4.814 7.427 1.00 89.88 165 CYS A CA 1
ATOM 1342 C C . CYS A 1 165 ? -12.232 5.218 7.595 1.00 89.88 165 CYS A C 1
ATOM 1344 O O . CYS A 1 165 ? -12.530 6.062 8.442 1.00 89.88 165 CYS A O 1
ATOM 1346 N N . TYR A 1 166 ? -13.151 4.637 6.822 1.00 88.50 166 TYR A N 1
ATOM 1347 C CA . TYR A 1 166 ? -14.578 4.876 6.983 1.00 88.50 166 TYR A CA 1
ATOM 1348 C C . TYR A 1 166 ? -15.087 4.244 8.283 1.00 88.50 166 TYR A C 1
ATOM 1350 O O . TYR A 1 166 ? -15.062 3.025 8.467 1.00 88.50 166 TYR A O 1
ATOM 1358 N N . GLN A 1 167 ? -15.565 5.082 9.199 1.00 75.88 167 GLN A N 1
ATOM 1359 C CA . GLN A 1 167 ? -16.120 4.628 10.466 1.00 75.88 167 GLN A CA 1
ATOM 1360 C C . GLN A 1 167 ? -17.585 4.230 10.265 1.00 75.88 167 GLN A C 1
ATOM 1362 O O . GLN A 1 167 ? -18.469 5.083 10.192 1.00 75.88 167 GLN A O 1
ATOM 1367 N N . ARG A 1 168 ? -17.855 2.920 10.205 1.00 63.16 168 ARG A N 1
ATOM 1368 C CA . ARG A 1 168 ? -19.214 2.397 10.396 1.00 63.16 168 ARG A CA 1
ATOM 1369 C C . ARG A 1 168 ? -19.542 2.499 11.885 1.00 63.16 168 ARG A C 1
ATOM 1371 O O . ARG A 1 168 ? -18.968 1.749 12.675 1.00 63.16 168 ARG A O 1
ATOM 1378 N N . ARG A 1 169 ? -20.368 3.483 12.246 1.00 56.28 169 ARG A N 1
ATOM 1379 C CA . ARG A 1 169 ? -20.997 3.550 13.570 1.00 56.28 169 ARG A CA 1
ATOM 1380 C C . ARG A 1 169 ? -21.938 2.367 13.757 1.00 56.28 169 ARG A C 1
ATOM 1382 O O . ARG A 1 169 ? -22.591 1.993 12.757 1.00 56.28 169 ARG A O 1
#

Sequence (169 aa):
MYDYTVPLLAALMTAFAFFNDYKNQTYRFLGYYHPGPFNRPMVYRWAIIVFLFCIGSFVSAGFYYRNVSFFGLTGFFLSVRFLPNIVFLSALMLCVTALTKNSYAGLFVTLVYYILDLFSEGRFFKLFSMGANAANFYYAISPEYYLFNRLLLCLAAGCFLGLACYQRR